Protein AF-A0A5K1C2K4-F1 (afdb_monomer_lite)

Secondary structure (DSSP, 8-state):
-----EEEEEPPGGG------------EETTEEEEEEEEE-SSEEEEEEEETTT--EEEEEEE-HHHHHHHT----

pLDDT: mean 70.17, std 15.07, range [37.75, 87.69]

Sequence (76 aa):
MSTGEVCIKQIQPSCIRPSAGAMCIATMIGKYQLGKTIGEGTFAKVKIAVNMQTGQQVAVKIIDKQMIMENKLMHQ

Foldseek 3Di:
DDQADKDKAQDDVVVDDPPPDDPDDFDDDPQWTWDDFPDDDQFWTWTWIARNVPRGIIIITGGDVVSCVVVVPPDD

Organism: NCBI:txid210225

Radius of gyration: 14.1 Å; chains: 1; bounding box: 36×32×37 Å

InterPro domains:
  IPR000719 Protein kinase domain [PS50011] (32-76)
  IPR011009 Protein kinase-like domain superfamily [SSF56112] (25-68)
  IPR017441 Protein kinase, ATP binding site [PS00107] (38-61)

Structure (mmCIF, N/CA/C/O backbone):
data_AF-A0A5K1C2K4-F1
#
_entry.id   AF-A0A5K1C2K4-F1
#
loop_
_atom_site.group_PDB
_atom_site.id
_atom_site.type_symbol
_atom_site.label_atom_id
_atom_site.label_alt_id
_atom_site.label_comp_id
_atom_site.label_asym_id
_atom_site.label_entity_id
_atom_site.label_seq_id
_atom_site.pdbx_PDB_ins_code
_atom_site.Cartn_x
_atom_site.Cartn_y
_atom_site.Cartn_z
_atom_site.occupancy
_atom_site.B_iso_or_equiv
_atom_site.auth_seq_id
_atom_site.auth_comp_id
_atom_site.auth_asym_id
_atom_site.auth_atom_id
_atom_site.pdbx_PDB_model_num
ATOM 1 N N . MET A 1 1 ? -1.420 -3.880 -21.094 1.00 37.75 1 MET A N 1
ATOM 2 C CA . MET A 1 1 ? -1.522 -2.946 -19.953 1.00 37.75 1 MET A CA 1
ATOM 3 C C . MET A 1 1 ? -0.827 -3.611 -18.778 1.00 37.75 1 MET A C 1
ATOM 5 O O . MET A 1 1 ? -1.347 -4.570 -18.229 1.00 37.75 1 MET A O 1
ATOM 9 N N . SER A 1 2 ? 0.426 -3.235 -18.542 1.00 39.09 2 SER A N 1
ATOM 10 C CA . SER A 1 2 ? 1.395 -4.005 -17.756 1.00 39.09 2 SER A CA 1
ATOM 11 C C . SER A 1 2 ? 1.186 -3.796 -16.256 1.00 39.09 2 SER A C 1
ATOM 13 O O . SER A 1 2 ? 1.787 -2.906 -15.666 1.00 39.09 2 SER A O 1
ATOM 15 N N . THR A 1 3 ? 0.318 -4.588 -15.631 1.00 43.78 3 THR A N 1
ATOM 16 C CA . THR A 1 3 ? 0.172 -4.610 -14.170 1.00 43.78 3 THR A CA 1
ATOM 17 C C . THR A 1 3 ? 1.403 -5.267 -13.561 1.00 43.78 3 THR A C 1
ATOM 19 O O . THR A 1 3 ? 1.519 -6.491 -13.561 1.00 43.78 3 THR A O 1
ATOM 22 N N . GLY A 1 4 ? 2.348 -4.449 -13.089 1.00 54.06 4 GLY A N 1
ATOM 23 C CA . GLY A 1 4 ? 3.404 -4.907 -12.190 1.00 54.06 4 GLY A CA 1
ATOM 24 C C . GLY A 1 4 ? 2.785 -5.670 -11.020 1.00 54.06 4 GLY A C 1
ATOM 25 O O . GLY A 1 4 ? 1.714 -5.305 -10.533 1.00 54.06 4 GLY A O 1
ATOM 26 N N . GLU A 1 5 ? 3.413 -6.767 -10.610 1.00 58.03 5 GLU A N 1
ATOM 27 C CA . GLU A 1 5 ? 2.953 -7.567 -9.478 1.00 58.03 5 GLU A CA 1
ATOM 28 C C . GLU A 1 5 ? 2.916 -6.702 -8.212 1.00 58.03 5 GLU A C 1
ATOM 30 O O . GLU A 1 5 ? 3.944 -6.268 -7.692 1.00 58.03 5 GLU A O 1
ATOM 35 N N . VAL A 1 6 ? 1.708 -6.426 -7.719 1.00 58.81 6 VAL A N 1
ATOM 36 C CA . VAL A 1 6 ? 1.494 -5.751 -6.439 1.00 58.81 6 VAL A CA 1
ATOM 37 C C . VAL A 1 6 ? 1.254 -6.826 -5.389 1.00 58.81 6 VAL A C 1
ATOM 39 O O . VAL A 1 6 ? 0.187 -7.435 -5.338 1.00 58.81 6 VAL A O 1
ATOM 42 N N . CYS A 1 7 ? 2.251 -7.069 -4.541 1.00 63.53 7 CYS A N 1
ATOM 43 C CA . CYS A 1 7 ? 2.133 -8.043 -3.460 1.00 63.53 7 CYS A CA 1
ATOM 44 C C . CYS A 1 7 ? 1.654 -7.335 -2.185 1.00 63.53 7 CYS A C 1
ATOM 46 O O . CYS A 1 7 ? 2.338 -6.449 -1.661 1.00 63.53 7 CYS A O 1
ATOM 48 N N . ILE A 1 8 ? 0.473 -7.713 -1.691 1.00 70.38 8 ILE A N 1
ATOM 49 C CA . ILE A 1 8 ? -0.109 -7.184 -0.453 1.00 70.38 8 ILE A CA 1
ATOM 50 C C . ILE A 1 8 ? 0.236 -8.158 0.676 1.00 70.38 8 ILE A C 1
ATOM 52 O O . ILE A 1 8 ? -0.252 -9.287 0.692 1.00 70.38 8 ILE A O 1
ATOM 56 N N . LYS A 1 9 ? 1.075 -7.734 1.625 1.00 70.62 9 LYS A N 1
ATOM 57 C CA . LYS A 1 9 ? 1.362 -8.500 2.847 1.00 70.62 9 LYS A CA 1
ATOM 58 C C . LYS A 1 9 ? 0.722 -7.813 4.050 1.00 70.62 9 LYS A C 1
ATOM 60 O O . LYS A 1 9 ? 0.817 -6.597 4.197 1.00 70.62 9 LYS A O 1
ATOM 65 N N . GLN A 1 10 ? 0.090 -8.595 4.922 1.00 67.69 10 GLN A N 1
ATOM 66 C CA . GLN A 1 10 ? -0.347 -8.123 6.237 1.00 67.69 10 GLN A CA 1
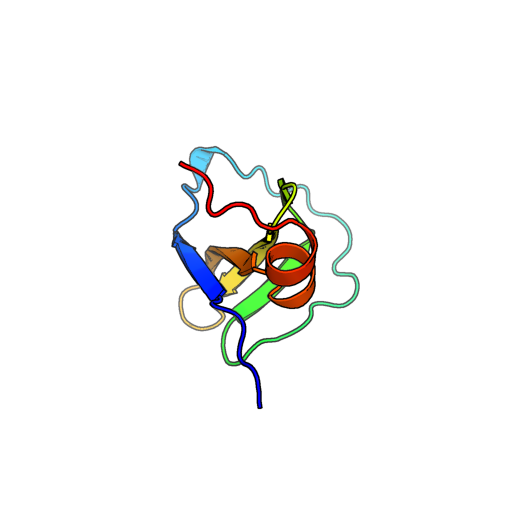ATOM 67 C C . GLN A 1 10 ? 0.872 -7.609 7.005 1.00 67.69 10 GLN A C 1
ATOM 69 O O . GLN A 1 10 ? 1.860 -8.334 7.147 1.00 67.69 10 GLN A O 1
ATOM 74 N N . ILE A 1 11 ? 0.829 -6.354 7.453 1.00 66.75 11 ILE A N 1
ATOM 75 C CA . ILE A 1 11 ? 1.901 -5.801 8.276 1.00 66.75 11 ILE A CA 1
ATOM 76 C C . ILE A 1 11 ? 1.548 -6.062 9.737 1.00 66.75 11 ILE A C 1
ATOM 78 O O . ILE A 1 11 ? 0.427 -5.806 10.168 1.00 66.75 11 ILE A O 1
ATOM 82 N N . GLN A 1 12 ? 2.485 -6.630 10.490 1.00 59.03 12 GLN A N 1
ATOM 83 C CA . GLN A 1 12 ? 2.258 -6.917 11.902 1.00 59.03 12 GLN A CA 1
ATOM 84 C C . GLN A 1 12 ? 2.080 -5.584 12.658 1.00 59.03 12 GLN A C 1
ATOM 86 O O . GLN A 1 12 ? 2.953 -4.713 12.563 1.00 59.03 12 GLN A O 1
ATOM 91 N N . PRO A 1 13 ? 0.967 -5.391 13.393 1.00 55.66 13 PRO A N 1
ATOM 92 C CA . PRO A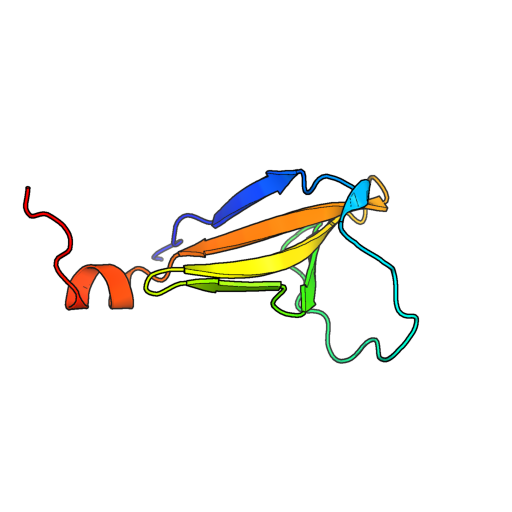 1 13 ? 0.603 -4.098 13.979 1.00 55.66 13 PRO A CA 1
ATOM 93 C C . PRO A 1 13 ? 1.572 -3.623 15.071 1.00 55.66 13 PRO A C 1
ATOM 95 O O . PRO A 1 13 ? 1.633 -2.434 15.364 1.00 55.66 13 PRO A O 1
ATOM 98 N N . SER A 1 14 ? 2.388 -4.517 15.633 1.00 57.47 14 SER A N 1
ATOM 99 C CA . SER A 1 14 ? 3.352 -4.198 16.691 1.00 57.47 14 SER A CA 1
ATOM 100 C C . SER A 1 14 ? 4.482 -3.251 16.260 1.00 57.47 14 SER A C 1
ATOM 102 O O . SER A 1 14 ? 5.090 -2.607 17.113 1.00 57.47 14 SER A O 1
ATOM 104 N N . CYS A 1 15 ? 4.767 -3.121 14.960 1.00 46.62 15 CYS A 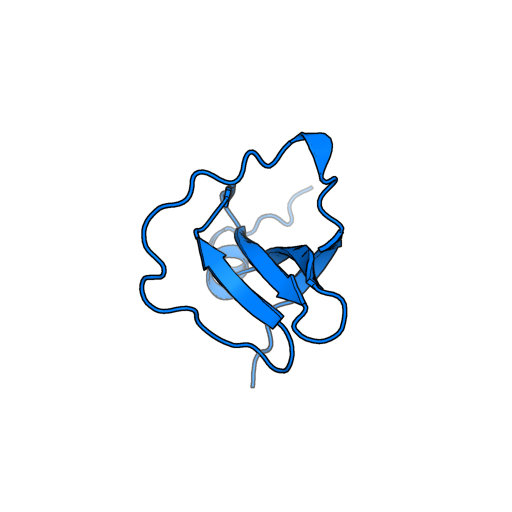N 1
ATOM 105 C CA . CYS A 1 15 ? 5.867 -2.279 14.473 1.00 46.62 15 CYS A CA 1
ATOM 106 C C . CYS A 1 15 ? 5.433 -0.857 14.069 1.00 46.62 15 CYS A C 1
ATOM 108 O O . CYS A 1 15 ? 6.288 0.016 13.895 1.00 46.62 15 CYS A O 1
ATOM 110 N N . ILE A 1 16 ? 4.129 -0.593 13.917 1.00 58.50 16 ILE A N 1
ATOM 111 C CA . ILE A 1 16 ? 3.616 0.694 13.429 1.00 58.50 16 ILE A CA 1
ATOM 112 C C . ILE A 1 16 ? 3.086 1.511 14.602 1.00 58.50 16 ILE A C 1
ATOM 114 O O . ILE A 1 16 ? 1.974 1.330 15.078 1.00 58.50 16 ILE A O 1
ATOM 118 N N . ARG A 1 17 ? 3.898 2.467 15.045 1.00 55.16 17 ARG A N 1
ATOM 119 C CA . ARG A 1 17 ? 3.465 3.550 15.936 1.00 55.16 17 ARG A CA 1
ATOM 120 C C . ARG A 1 17 ? 2.715 4.589 15.089 1.00 55.16 17 ARG A C 1
ATOM 122 O O . ARG A 1 17 ? 3.342 5.180 14.200 1.00 55.16 17 ARG A O 1
ATOM 129 N N . PRO A 1 18 ? 1.408 4.825 15.305 1.00 53.88 18 PRO A N 1
ATOM 130 C CA . PRO A 1 18 ? 0.679 5.856 14.583 1.00 53.88 18 PRO A CA 1
ATOM 131 C C . PRO A 1 18 ? 1.103 7.221 15.132 1.00 53.88 18 PRO A C 1
ATOM 133 O O . PRO A 1 18 ? 0.557 7.713 16.111 1.00 53.88 18 PRO A O 1
ATOM 136 N N . SER A 1 19 ? 2.117 7.834 14.520 1.00 54.25 19 SER A N 1
ATOM 137 C CA . SER A 1 19 ? 2.375 9.260 14.730 1.00 54.25 19 SER A CA 1
ATOM 138 C C . SER A 1 19 ? 1.290 10.031 13.982 1.00 54.25 19 SER A C 1
ATOM 140 O O . SER A 1 19 ? 1.269 10.040 12.748 1.00 54.25 19 SER A O 1
ATOM 142 N N . ALA A 1 20 ? 0.330 10.569 14.733 1.00 54.19 20 ALA A N 1
ATOM 143 C CA . ALA A 1 20 ? -0.756 11.396 14.233 1.00 54.19 20 ALA A CA 1
ATOM 144 C C . ALA A 1 20 ? -0.177 12.677 13.615 1.00 54.19 20 ALA A C 1
ATOM 146 O O . ALA A 1 20 ? 0.208 13.603 14.321 1.00 54.19 20 ALA A O 1
ATOM 147 N N . GLY A 1 21 ? -0.070 12.722 12.290 1.00 50.28 21 GLY A N 1
ATOM 148 C CA . GLY A 1 21 ? 0.445 13.896 11.597 1.00 50.28 21 GLY A CA 1
ATOM 149 C C . GLY A 1 21 ? 0.417 13.730 10.084 1.00 50.28 21 GLY A C 1
ATOM 150 O O . GLY A 1 21 ? 1.077 12.848 9.546 1.00 50.28 21 GLY A O 1
ATOM 151 N N . ALA A 1 22 ? -0.338 14.615 9.431 1.00 48.94 22 ALA A N 1
ATOM 152 C CA . ALA A 1 22 ? -0.421 14.835 7.987 1.00 48.94 22 ALA A CA 1
ATOM 153 C C . ALA A 1 22 ? -0.988 13.674 7.142 1.00 48.94 22 ALA A C 1
ATOM 155 O O . ALA A 1 22 ? -0.279 12.808 6.632 1.00 48.94 22 ALA A O 1
ATOM 156 N N . 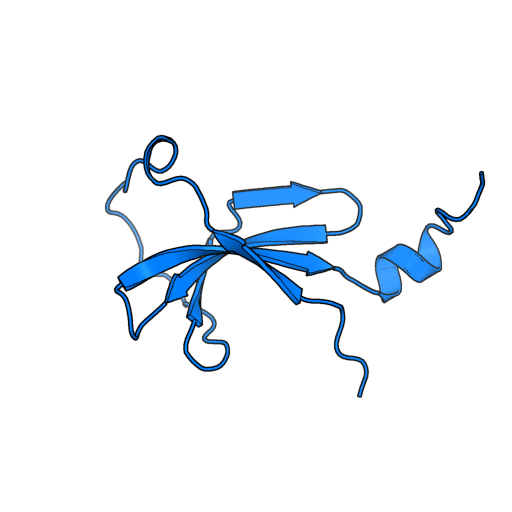MET A 1 23 ? -2.299 13.736 6.898 1.00 51.28 23 MET A N 1
ATOM 157 C CA . MET A 1 23 ? -2.953 13.031 5.795 1.00 51.28 23 MET A CA 1
ATOM 158 C C . MET A 1 23 ? -2.771 13.851 4.511 1.00 51.28 23 MET A C 1
ATOM 160 O O . MET A 1 23 ? -3.668 14.568 4.082 1.00 51.28 23 MET A O 1
ATOM 164 N N . CYS A 1 24 ? -1.580 13.801 3.916 1.00 49.62 24 CYS A N 1
ATOM 165 C CA . CYS A 1 24 ? -1.323 14.402 2.611 1.00 49.62 24 CYS A CA 1
ATOM 166 C C . CYS A 1 24 ? -1.458 13.340 1.508 1.00 49.62 24 CYS A C 1
ATOM 168 O O . CYS A 1 24 ? -0.701 12.377 1.439 1.00 49.62 24 CYS A O 1
ATOM 170 N N . ILE A 1 25 ? -2.486 13.540 0.677 1.00 57.56 25 ILE A N 1
ATOM 171 C CA . ILE A 1 25 ? -2.747 12.920 -0.632 1.00 57.56 25 ILE A CA 1
ATOM 172 C C . ILE A 1 25 ? -2.593 11.389 -0.646 1.00 57.56 25 ILE A C 1
ATOM 174 O O . ILE A 1 25 ? -1.616 10.827 -1.140 1.00 57.56 25 ILE A O 1
ATOM 178 N N . ALA A 1 26 ? -3.595 10.695 -0.106 1.00 64.12 26 ALA A N 1
ATOM 179 C CA . ALA A 1 26 ? -3.649 9.242 -0.146 1.00 64.12 26 ALA A CA 1
ATOM 180 C C . ALA A 1 26 ? -4.080 8.750 -1.539 1.00 64.12 26 ALA A C 1
ATOM 182 O O . ALA A 1 26 ? -5.221 8.940 -1.956 1.00 64.12 26 ALA A O 1
ATOM 183 N N . THR A 1 27 ? -3.171 8.106 -2.269 1.00 75.56 27 THR A N 1
ATOM 184 C CA . THR A 1 27 ? -3.503 7.406 -3.516 1.00 75.56 27 THR A CA 1
ATOM 185 C C . THR A 1 27 ? -4.391 6.205 -3.182 1.00 75.56 27 THR A C 1
ATOM 187 O O . THR A 1 27 ? -3.964 5.309 -2.458 1.00 75.56 27 THR A O 1
ATOM 190 N N . MET A 1 28 ? -5.626 6.162 -3.678 1.00 79.31 28 MET A N 1
ATOM 191 C CA . MET A 1 28 ? -6.521 5.019 -3.464 1.00 79.31 28 MET A CA 1
ATOM 192 C C . MET A 1 28 ? -6.374 4.002 -4.597 1.00 79.31 28 MET A C 1
ATOM 194 O O . MET A 1 28 ? -6.431 4.361 -5.771 1.00 79.31 28 MET A O 1
ATOM 198 N N . ILE A 1 29 ? -6.200 2.727 -4.246 1.00 80.69 29 ILE A N 1
ATOM 199 C CA . ILE A 1 29 ? -6.224 1.606 -5.191 1.00 80.69 29 ILE A CA 1
ATOM 200 C C . ILE A 1 29 ? -7.355 0.674 -4.773 1.00 80.69 29 ILE A C 1
ATOM 202 O O . ILE A 1 29 ? -7.253 -0.069 -3.793 1.00 80.69 29 ILE A O 1
ATOM 206 N N . GLY A 1 30 ? -8.459 0.732 -5.520 1.00 84.12 30 GLY A N 1
ATOM 207 C CA . GLY A 1 30 ? -9.673 -0.015 -5.206 1.00 84.12 30 GLY A CA 1
ATOM 208 C C . GLY A 1 30 ? -10.167 0.299 -3.792 1.00 84.12 30 GLY A C 1
ATOM 209 O O . GLY A 1 30 ? -10.672 1.383 -3.533 1.00 84.12 30 GLY A O 1
ATOM 210 N N . LYS A 1 31 ? -10.004 -0.659 -2.875 1.00 85.25 31 LYS A N 1
ATOM 211 C CA . LYS A 1 31 ? -10.475 -0.595 -1.477 1.00 85.25 31 LYS A CA 1
ATOM 212 C C . LYS A 1 31 ? -9.371 -0.255 -0.471 1.00 85.25 31 LYS A C 1
ATOM 214 O O . LYS A 1 31 ? -9.619 -0.207 0.735 1.00 85.25 31 LYS A O 1
ATOM 219 N N . TYR A 1 32 ? -8.146 -0.095 -0.962 1.00 85.50 32 TYR A N 1
ATOM 220 C CA . TYR A 1 32 ? -6.964 0.146 -0.152 1.00 85.50 32 TYR A CA 1
ATOM 221 C C . TYR A 1 32 ? -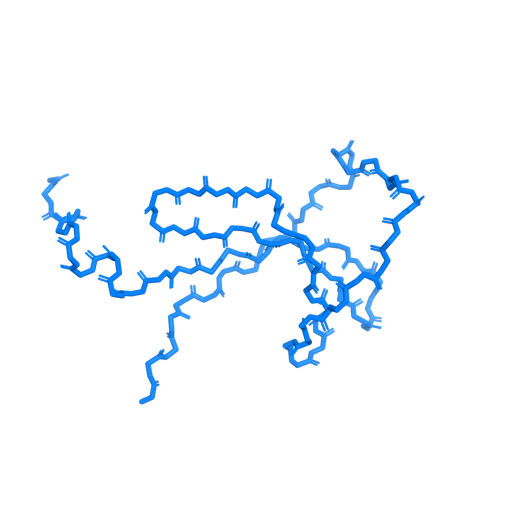6.515 1.588 -0.333 1.00 85.50 32 TYR A C 1
ATOM 223 O O . TYR A 1 32 ? -6.232 2.042 -1.442 1.00 85.50 32 TYR A O 1
ATOM 231 N N . GLN A 1 33 ? -6.424 2.307 0.775 1.00 87.19 33 GLN A N 1
ATOM 232 C CA . GLN A 1 33 ? -5.922 3.667 0.803 1.00 87.19 33 GLN A CA 1
ATOM 233 C C . GLN A 1 33 ? -4.409 3.629 1.023 1.00 87.19 33 GLN A C 1
ATOM 235 O O . GLN A 1 33 ? -3.971 3.333 2.134 1.00 87.19 33 GLN A O 1
ATOM 240 N N . LEU A 1 34 ? -3.602 3.902 -0.009 1.00 85.38 34 LEU A N 1
ATOM 241 C CA . LEU A 1 34 ? -2.149 3.970 0.142 1.00 85.38 34 LEU A CA 1
ATOM 242 C C . LEU A 1 34 ? -1.762 5.257 0.858 1.00 85.38 34 LEU A C 1
ATOM 244 O O . LEU A 1 34 ? -2.223 6.348 0.535 1.00 85.38 34 LEU A O 1
ATOM 248 N N . GLY A 1 35 ? -0.844 5.115 1.797 1.00 84.50 35 GLY A N 1
ATOM 249 C CA . GLY A 1 35 ? -0.198 6.205 2.494 1.00 84.50 35 GLY A CA 1
ATOM 250 C C . GLY A 1 35 ? 1.271 6.330 2.109 1.00 84.50 35 GLY A C 1
ATOM 251 O O . GLY A 1 35 ? 1.687 6.154 0.951 1.00 84.50 35 GLY A O 1
ATOM 252 N N . LYS A 1 36 ? 2.061 6.660 3.129 1.00 82.81 36 LYS A N 1
ATOM 253 C CA . LYS A 1 36 ? 3.503 6.867 3.028 1.00 82.81 36 LYS A CA 1
ATOM 254 C C . LYS A 1 36 ? 4.247 5.599 2.612 1.00 82.81 36 LYS A C 1
ATOM 256 O O . LYS A 1 36 ? 3.847 4.473 2.913 1.00 82.81 36 LYS A O 1
ATOM 261 N N . THR A 1 37 ? 5.364 5.800 1.933 1.00 85.00 37 THR A N 1
ATOM 262 C CA . THR A 1 37 ? 6.338 4.739 1.699 1.00 85.00 37 THR A CA 1
ATOM 263 C C . THR A 1 37 ? 6.969 4.364 3.037 1.00 85.00 37 THR A C 1
ATOM 265 O O . THR A 1 37 ? 7.435 5.234 3.764 1.00 85.00 37 THR A O 1
ATOM 268 N N . ILE A 1 38 ? 6.913 3.083 3.389 1.00 85.44 38 ILE A N 1
ATOM 269 C CA . ILE A 1 38 ? 7.505 2.538 4.620 1.00 85.44 38 ILE A CA 1
ATOM 270 C C . ILE A 1 38 ? 8.830 1.826 4.356 1.00 85.44 38 ILE A C 1
ATOM 272 O O . ILE A 1 38 ? 9.585 1.586 5.290 1.00 85.44 38 ILE A O 1
ATOM 276 N N . GLY A 1 39 ? 9.113 1.491 3.097 1.00 82.12 39 GLY A N 1
ATOM 277 C CA . GLY A 1 39 ? 10.379 0.902 2.694 1.00 82.12 39 GLY A CA 1
ATOM 278 C C . GLY A 1 39 ? 10.647 1.135 1.217 1.00 82.12 39 GLY A C 1
ATOM 279 O O . GLY A 1 39 ? 9.748 1.031 0.384 1.00 82.12 39 GLY A O 1
ATOM 280 N N . GLU A 1 40 ? 11.892 1.436 0.890 1.00 83.75 40 GLU A N 1
ATOM 281 C CA . GLU A 1 40 ? 12.379 1.573 -0.479 1.00 83.75 40 GLU A CA 1
ATOM 282 C C . GLU A 1 40 ? 13.446 0.504 -0.679 1.00 83.75 40 GLU A C 1
ATOM 284 O O . GLU A 1 40 ? 14.471 0.506 -0.004 1.00 83.75 40 GLU A O 1
ATOM 289 N N . GLY A 1 41 ? 13.154 -0.473 -1.532 1.00 79.19 41 GLY A N 1
ATOM 290 C CA . GLY A 1 41 ? 14.120 -1.469 -1.972 1.00 79.19 41 GLY A CA 1
ATOM 291 C C . GLY A 1 41 ? 14.601 -1.157 -3.383 1.00 79.19 41 GLY A C 1
ATOM 292 O O . GLY A 1 41 ? 13.989 -0.371 -4.102 1.00 79.19 41 GLY A O 1
ATOM 293 N N . THR A 1 42 ? 15.659 -1.838 -3.808 1.00 76.69 42 THR A N 1
ATOM 294 C CA . THR A 1 42 ? 16.296 -1.628 -5.117 1.00 76.69 42 THR A CA 1
ATOM 295 C C . THR A 1 42 ? 15.378 -1.933 -6.307 1.00 76.69 42 THR A C 1
ATOM 297 O O . THR A 1 42 ? 15.517 -1.315 -7.348 1.00 76.69 42 THR A O 1
ATOM 300 N N . PHE A 1 43 ? 14.416 -2.851 -6.155 1.00 76.00 43 PHE A N 1
ATOM 301 C CA . PHE A 1 43 ? 13.515 -3.296 -7.239 1.00 76.00 43 PHE A CA 1
ATOM 302 C C . PHE A 1 43 ? 12.033 -3.123 -6.907 1.00 76.00 43 PHE A C 1
ATOM 304 O O . PHE A 1 43 ? 11.156 -3.529 -7.670 1.00 76.00 43 PHE A O 1
ATOM 311 N N . ALA A 1 44 ? 11.732 -2.600 -5.719 1.00 82.56 44 ALA A N 1
ATOM 312 C CA . ALA A 1 44 ? 10.364 -2.485 -5.254 1.00 82.56 44 ALA A CA 1
ATOM 313 C C . ALA A 1 44 ? 10.219 -1.403 -4.190 1.00 82.56 44 ALA A C 1
ATOM 315 O O . ALA A 1 44 ? 11.044 -1.279 -3.284 1.00 82.56 44 ALA A O 1
ATOM 316 N N . LYS A 1 45 ? 9.098 -0.692 -4.243 1.00 86.19 45 LYS A N 1
ATOM 317 C CA . LYS A 1 45 ? 8.719 0.331 -3.274 1.00 86.19 45 LYS A CA 1
ATOM 318 C C . LYS A 1 45 ? 7.590 -0.206 -2.397 1.00 86.19 45 LYS A C 1
ATOM 320 O O . LYS A 1 45 ? 6.564 -0.654 -2.899 1.00 86.19 45 LYS A O 1
ATOM 325 N N . VAL A 1 46 ? 7.783 -0.203 -1.083 1.00 86.25 46 VAL A N 1
ATOM 326 C CA . VAL A 1 46 ? 6.803 -0.679 -0.101 1.00 86.25 46 VAL A CA 1
ATOM 327 C C . VAL A 1 46 ? 6.072 0.516 0.494 1.00 86.25 46 VAL A C 1
ATOM 329 O O . VAL A 1 46 ? 6.657 1.329 1.211 1.00 86.25 46 VAL A O 1
ATOM 332 N N . LYS A 1 47 ? 4.775 0.617 0.227 1.00 86.19 47 LYS A N 1
ATOM 333 C CA . LYS A 1 47 ? 3.886 1.623 0.811 1.00 86.19 47 LYS A CA 1
ATOM 334 C C . LYS A 1 47 ? 2.986 0.995 1.856 1.00 86.19 47 LYS A C 1
ATOM 336 O O . LYS A 1 47 ? 2.548 -0.139 1.697 1.00 86.19 47 LYS A O 1
ATOM 341 N N . ILE A 1 48 ? 2.684 1.733 2.917 1.00 86.50 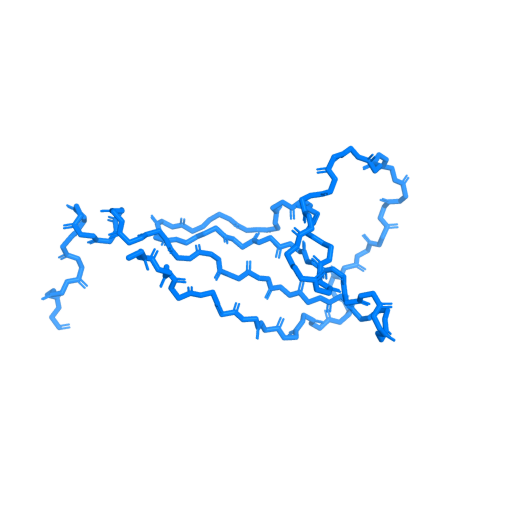48 ILE A N 1
ATOM 342 C CA . ILE A 1 48 ? 1.598 1.326 3.806 1.00 86.50 48 ILE A CA 1
ATOM 343 C C . ILE A 1 48 ? 0.274 1.614 3.114 1.00 86.50 48 ILE A C 1
ATOM 345 O O . ILE A 1 48 ? 0.139 2.642 2.455 1.00 86.50 48 ILE A O 1
ATOM 349 N N . ALA A 1 49 ? -0.697 0.729 3.260 1.00 87.69 49 ALA A N 1
ATOM 350 C CA . ALA A 1 49 ? -2.068 0.988 2.874 1.00 87.69 49 ALA A CA 1
ATOM 351 C C . ALA A 1 49 ? -3.019 0.580 3.992 1.00 87.69 49 ALA A C 1
ATOM 353 O O . ALA A 1 49 ? -2.688 -0.255 4.828 1.00 87.69 49 ALA A O 1
ATOM 354 N N . VAL A 1 50 ? -4.200 1.177 4.010 1.00 86.88 50 VAL A N 1
ATOM 355 C CA . VAL A 1 50 ? -5.264 0.825 4.949 1.00 86.88 50 VAL A CA 1
ATOM 356 C C . VAL A 1 50 ? -6.417 0.245 4.158 1.00 86.88 50 VAL A C 1
ATOM 358 O O . VAL A 1 50 ? -6.854 0.833 3.169 1.00 86.88 50 VAL A O 1
ATOM 361 N N . ASN A 1 51 ? -6.894 -0.925 4.565 1.00 87.12 51 ASN A N 1
ATOM 362 C CA . ASN A 1 51 ? -8.099 -1.498 3.993 1.00 87.12 51 ASN A CA 1
ATOM 363 C C . ASN A 1 51 ? -9.314 -0.740 4.541 1.00 87.12 51 ASN A C 1
ATOM 365 O O . ASN A 1 51 ? -9.594 -0.812 5.734 1.00 87.12 51 ASN A O 1
ATOM 369 N N . MET A 1 52 ? -10.054 -0.052 3.675 1.00 83.88 52 MET A N 1
ATOM 370 C CA . MET A 1 52 ? -11.235 0.721 4.077 1.00 83.88 52 MET A CA 1
ATOM 371 C C . MET A 1 52 ? -12.396 -0.168 4.549 1.00 83.88 52 MET A C 1
ATOM 373 O O . MET A 1 52 ? -13.283 0.314 5.244 1.00 83.88 52 MET A O 1
ATOM 377 N N . GLN A 1 53 ? -12.403 -1.462 4.200 1.00 86.56 53 GLN A N 1
ATOM 378 C CA . GLN A 1 53 ? -13.438 -2.401 4.648 1.00 86.56 53 GLN A CA 1
ATOM 379 C C . GLN A 1 53 ? -13.167 -2.965 6.046 1.00 86.56 53 GLN A C 1
ATOM 381 O O . GLN A 1 53 ? -14.105 -3.171 6.806 1.00 86.56 53 GLN A O 1
ATOM 386 N N . THR A 1 54 ? -11.905 -3.263 6.374 1.00 85.62 54 THR A N 1
ATOM 387 C CA . THR A 1 54 ? -11.541 -3.913 7.649 1.00 85.62 54 THR A CA 1
ATOM 388 C C . THR A 1 54 ? -10.834 -2.984 8.632 1.00 85.62 54 THR A C 1
ATOM 390 O O . THR A 1 54 ? -10.612 -3.371 9.774 1.00 85.62 54 THR A O 1
ATOM 393 N N . GLY A 1 55 ? -10.415 -1.794 8.196 1.00 82.88 55 GLY A N 1
ATOM 394 C CA . GLY A 1 55 ? -9.570 -0.880 8.968 1.00 82.88 55 GLY A CA 1
ATOM 395 C C . GLY A 1 55 ? -8.139 -1.383 9.185 1.00 82.88 55 GLY A C 1
ATOM 396 O O . GLY A 1 55 ? -7.355 -0.728 9.868 1.00 82.88 55 GLY A O 1
ATOM 397 N N . GLN A 1 56 ? -7.770 -2.538 8.621 1.00 84.38 56 GLN A N 1
ATOM 398 C CA . GLN A 1 56 ? -6.456 -3.132 8.846 1.00 84.38 56 GLN A CA 1
ATOM 399 C C . GLN A 1 56 ? -5.389 -2.459 7.988 1.00 84.38 56 GLN A C 1
ATOM 401 O O . GLN A 1 56 ? -5.575 -2.226 6.788 1.00 84.38 56 GLN A O 1
ATOM 406 N N . GLN A 1 57 ? -4.246 -2.183 8.609 1.00 84.88 57 GLN A N 1
ATOM 407 C CA . GLN A 1 57 ? -3.067 -1.699 7.908 1.00 84.88 57 GLN A CA 1
ATOM 408 C C . GLN A 1 57 ? -2.373 -2.877 7.219 1.00 84.88 57 GLN A C 1
ATOM 410 O O . GLN A 1 57 ? -2.190 -3.936 7.811 1.00 84.88 57 GLN A O 1
ATOM 415 N N . VAL A 1 58 ? -1.977 -2.690 5.966 1.00 86.12 58 VAL A N 1
ATOM 416 C CA . VAL A 1 58 ? -1.253 -3.667 5.148 1.00 86.12 58 VAL A CA 1
ATOM 417 C C . VAL A 1 58 ? -0.053 -2.998 4.485 1.00 86.12 58 VAL A C 1
ATOM 419 O O . VAL A 1 58 ? -0.043 -1.789 4.254 1.00 86.12 58 VAL A O 1
ATOM 422 N N . ALA A 1 59 ? 0.974 -3.774 4.163 1.00 84.94 59 ALA A N 1
ATOM 423 C CA . ALA A 1 59 ? 2.099 -3.321 3.360 1.00 84.94 59 ALA A CA 1
ATOM 424 C C . ALA A 1 59 ? 1.894 -3.729 1.901 1.00 84.94 59 ALA A C 1
ATOM 426 O O . ALA A 1 59 ? 1.702 -4.903 1.584 1.00 84.94 59 ALA A O 1
ATOM 427 N N . VAL A 1 60 ? 1.971 -2.752 1.008 1.00 86.44 60 VAL A N 1
ATOM 428 C CA . VAL A 1 60 ? 1.831 -2.924 -0.434 1.00 86.44 60 VAL A CA 1
ATOM 429 C C . VAL A 1 60 ? 3.208 -2.781 -1.063 1.00 86.44 60 VAL A C 1
ATOM 431 O O . VAL A 1 60 ? 3.774 -1.687 -1.084 1.00 86.44 60 VAL A O 1
ATOM 434 N N . LYS A 1 61 ? 3.763 -3.887 -1.561 1.00 84.19 61 LYS A N 1
ATOM 435 C CA . LYS A 1 61 ? 5.037 -3.900 -2.286 1.00 84.19 61 LYS A CA 1
ATOM 436 C C . LYS A 1 61 ? 4.751 -3.730 -3.776 1.00 84.19 61 LYS A C 1
ATOM 438 O O . LYS A 1 61 ? 4.218 -4.634 -4.413 1.00 84.19 61 LYS A O 1
ATOM 443 N N . ILE A 1 62 ? 5.081 -2.556 -4.298 1.00 83.00 62 ILE A N 1
ATOM 444 C CA . ILE A 1 62 ? 4.954 -2.192 -5.708 1.00 83.00 62 ILE A CA 1
ATOM 445 C C . ILE A 1 62 ? 6.270 -2.544 -6.387 1.00 83.00 62 ILE A C 1
ATOM 447 O O . ILE A 1 62 ? 7.311 -1.980 -6.047 1.00 83.00 62 ILE A O 1
ATOM 451 N N . ILE A 1 63 ? 6.223 -3.503 -7.304 1.00 81.00 63 ILE A N 1
ATOM 452 C CA . ILE A 1 63 ? 7.383 -3.959 -8.061 1.00 81.00 63 ILE A CA 1
ATOM 453 C C . ILE A 1 63 ? 7.389 -3.236 -9.408 1.00 81.00 63 ILE A C 1
ATOM 455 O O . ILE A 1 63 ? 6.439 -3.364 -10.184 1.00 81.00 63 ILE A O 1
ATOM 459 N N . ASP A 1 64 ? 8.448 -2.475 -9.683 1.00 77.75 64 ASP A N 1
ATOM 460 C CA . ASP A 1 64 ? 8.570 -1.757 -10.949 1.00 77.75 64 ASP A CA 1
ATOM 461 C C . ASP A 1 64 ? 9.214 -2.655 -12.012 1.00 77.75 64 ASP A C 1
ATOM 463 O O . ASP A 1 64 ? 10.378 -3.053 -11.915 1.00 77.75 64 ASP A O 1
ATOM 467 N N . LYS A 1 65 ? 8.423 -3.021 -13.026 1.00 70.19 65 LYS A N 1
ATOM 468 C CA . LYS A 1 65 ? 8.863 -3.964 -14.058 1.00 70.19 65 LYS A CA 1
ATOM 469 C C . LYS A 1 65 ? 9.930 -3.359 -14.976 1.00 70.19 65 LYS A C 1
ATOM 471 O O . LYS A 1 65 ? 10.757 -4.121 -15.467 1.00 70.19 65 LYS A O 1
ATOM 476 N N . GLN A 1 66 ? 9.936 -2.039 -15.200 1.00 68.25 66 GLN A N 1
ATOM 477 C CA . GLN A 1 66 ? 10.998 -1.401 -15.988 1.00 68.25 66 GLN A CA 1
ATOM 478 C C . GLN A 1 66 ? 12.329 -1.520 -15.257 1.00 68.25 66 GLN A C 1
ATOM 480 O O . GLN A 1 66 ? 13.305 -1.978 -15.844 1.00 68.25 66 GLN A O 1
ATOM 485 N N . MET A 1 67 ? 12.341 -1.226 -13.957 1.00 65.31 67 MET A N 1
ATOM 486 C CA . MET A 1 67 ? 13.562 -1.287 -13.159 1.00 65.31 67 MET A CA 1
ATOM 487 C C . MET A 1 67 ? 14.141 -2.710 -13.075 1.00 65.31 67 MET A C 1
ATOM 489 O O . MET A 1 67 ? 15.358 -2.883 -13.138 1.00 65.31 67 MET A O 1
ATOM 493 N N . ILE A 1 68 ? 13.281 -3.736 -12.999 1.00 67.44 68 ILE A N 1
ATOM 494 C CA . ILE A 1 68 ? 13.692 -5.152 -13.085 1.00 67.44 68 ILE A CA 1
ATOM 495 C C . ILE A 1 68 ? 14.276 -5.486 -14.458 1.00 67.44 68 ILE A C 1
ATOM 497 O O . ILE A 1 68 ? 15.298 -6.169 -14.541 1.00 67.44 68 ILE A O 1
ATOM 501 N N . MET A 1 69 ? 13.624 -5.033 -15.529 1.00 65.62 69 MET A N 1
ATOM 502 C CA . MET A 1 69 ? 14.051 -5.315 -16.899 1.00 65.62 69 MET A CA 1
ATOM 503 C C . MET A 1 69 ? 15.409 -4.673 -17.203 1.00 65.62 69 MET A C 1
ATOM 505 O O . MET A 1 69 ? 16.241 -5.284 -17.871 1.00 65.62 69 MET A O 1
ATOM 509 N N . GLU A 1 70 ? 15.652 -3.486 -16.649 1.00 65.44 70 GLU A N 1
ATOM 510 C CA . GLU A 1 70 ? 16.898 -2.738 -16.807 1.00 65.44 70 GLU A CA 1
ATOM 511 C C . GLU A 1 70 ? 18.040 -3.299 -15.941 1.00 65.44 70 GLU A C 1
ATOM 513 O O . GLU A 1 70 ? 19.189 -3.318 -16.374 1.00 65.44 70 GLU A O 1
ATOM 518 N N . ASN A 1 71 ? 17.737 -3.846 -14.754 1.00 60.12 71 ASN A N 1
ATOM 519 C CA . ASN A 1 71 ? 18.757 -4.374 -13.838 1.00 60.12 71 ASN A CA 1
ATOM 520 C C . ASN A 1 71 ? 19.130 -5.853 -14.028 1.00 60.12 71 ASN A C 1
ATOM 522 O O . ASN A 1 71 ? 20.009 -6.325 -13.312 1.00 60.12 71 ASN A O 1
ATOM 526 N N . LYS A 1 72 ? 18.510 -6.602 -14.955 1.00 53.50 72 LYS A N 1
ATOM 527 C CA . LYS A 1 72 ? 18.902 -7.992 -15.297 1.00 53.50 72 LYS A CA 1
ATOM 528 C C . LYS A 1 72 ? 19.300 -8.869 -14.083 1.00 53.50 72 LYS A C 1
ATOM 530 O O . LYS A 1 72 ? 20.269 -9.625 -14.147 1.00 53.50 72 LYS A O 1
ATOM 535 N N . LEU A 1 73 ? 18.541 -8.843 -12.984 1.00 56.06 73 LEU A N 1
ATOM 536 C CA . LEU A 1 73 ? 18.739 -9.790 -11.875 1.00 56.06 73 LEU A CA 1
ATOM 537 C C . LEU A 1 73 ? 18.098 -11.152 -12.186 1.00 56.06 73 LEU A C 1
ATOM 539 O O . LEU A 1 73 ? 17.162 -11.591 -11.524 1.00 56.06 73 LEU A O 1
ATOM 543 N N . MET A 1 74 ? 18.601 -11.802 -13.233 1.00 50.72 74 MET A N 1
ATOM 544 C CA . MET A 1 74 ? 18.357 -13.216 -13.547 1.00 50.72 74 MET A CA 1
ATOM 545 C C . MET A 1 74 ? 19.671 -13.938 -13.886 1.00 50.72 74 MET A C 1
ATOM 547 O O . MET A 1 74 ? 19.743 -14.713 -14.830 1.00 50.72 74 MET A O 1
ATOM 551 N N . HIS A 1 75 ? 20.721 -13.666 -13.118 1.00 43.50 75 HIS A N 1
ATOM 552 C CA . HIS A 1 75 ? 21.862 -14.567 -12.954 1.00 43.50 75 HIS A CA 1
ATOM 553 C C . HIS A 1 75 ? 22.041 -14.648 -11.429 1.00 43.50 75 HIS A C 1
ATOM 555 O O . HIS A 1 75 ? 22.193 -13.601 -10.807 1.00 43.50 75 HIS A O 1
ATOM 561 N N . GLN A 1 76 ? 21.908 -15.776 -10.736 1.00 40.38 76 GLN A N 1
ATOM 562 C CA . GLN A 1 76 ? 22.174 -17.177 -11.057 1.00 40.38 76 GLN A CA 1
ATOM 563 C C . GLN A 1 76 ? 21.459 -18.057 -10.015 1.00 40.38 76 GLN A C 1
ATOM 565 O O . GLN A 1 76 ? 21.215 -17.541 -8.899 1.00 40.38 76 GLN A O 1
#